Protein AF-A0AAV4F4S3-F1 (afdb_monomer_lite)

Radius of gyration: 25.31 Å; chains: 1; bounding box: 64×34×86 Å

Structure (mmCIF, N/CA/C/O backbone):
data_AF-A0AAV4F4S3-F1
#
_entry.id   AF-A0AAV4F4S3-F1
#
loop_
_atom_site.group_PDB
_atom_site.id
_atom_site.type_symbol
_atom_site.label_atom_id
_atom_site.label_alt_id
_atom_site.label_comp_id
_atom_site.label_asym_id
_atom_site.label_entity_id
_atom_site.label_seq_id
_atom_site.pdbx_PDB_ins_code
_atom_site.Cartn_x
_atom_site.Cartn_y
_atom_site.Cartn_z
_atom_site.occupancy
_atom_site.B_iso_or_equiv
_atom_site.auth_seq_id
_atom_site.auth_comp_id
_atom_site.auth_asym_id
_atom_site.auth_atom_id
_atom_site.pdbx_PDB_model_num
ATOM 1 N N . MET A 1 1 ? -15.057 15.615 60.936 1.00 57.31 1 MET A N 1
ATOM 2 C CA . MET A 1 1 ? -15.655 14.892 59.793 1.00 57.31 1 MET A CA 1
ATOM 3 C C . MET A 1 1 ? -15.431 15.628 58.464 1.00 57.31 1 MET A C 1
ATOM 5 O O . MET A 1 1 ? -14.653 15.134 57.669 1.00 57.31 1 MET A O 1
ATOM 9 N N . VAL A 1 2 ? -15.909 16.872 58.299 1.00 60.28 2 VAL A N 1
ATOM 10 C CA . VAL A 1 2 ? -15.871 17.703 57.057 1.00 60.28 2 VAL A CA 1
ATOM 11 C C . VAL A 1 2 ? -14.512 17.838 56.327 1.00 60.28 2 VAL A C 1
ATOM 13 O O . VAL A 1 2 ? -14.458 18.138 55.136 1.00 60.28 2 VAL A O 1
ATOM 16 N N . ARG A 1 3 ? -13.382 17.668 57.026 1.00 68.62 3 ARG A N 1
ATOM 17 C CA . ARG A 1 3 ? -12.036 17.851 56.451 1.00 68.62 3 ARG A CA 1
ATOM 18 C C . ARG A 1 3 ? -11.581 16.641 55.614 1.00 68.62 3 ARG A C 1
ATOM 20 O O . ARG A 1 3 ? -10.802 16.829 54.688 1.00 68.62 3 ARG A O 1
ATOM 27 N N . VAL A 1 4 ? -12.098 15.442 55.905 1.00 69.88 4 VAL A N 1
ATOM 28 C CA . VAL A 1 4 ? -11.785 14.198 55.174 1.00 69.88 4 VAL A CA 1
ATOM 29 C C . VAL A 1 4 ? -12.571 14.132 53.861 1.00 69.88 4 VAL A C 1
ATOM 31 O O . VAL A 1 4 ? -12.005 13.771 52.834 1.00 69.88 4 VAL A O 1
ATOM 34 N N . ASP A 1 5 ? -13.819 14.605 53.860 1.00 76.50 5 ASP A N 1
ATOM 35 C CA . ASP A 1 5 ? -14.686 14.641 52.671 1.00 76.50 5 ASP A CA 1
ATOM 36 C C . ASP A 1 5 ? -14.119 15.575 51.588 1.00 76.50 5 ASP A C 1
ATOM 38 O O . ASP A 1 5 ? -14.070 15.232 50.408 1.00 76.50 5 ASP A O 1
ATOM 42 N N . LYS A 1 6 ? -13.589 16.738 51.996 1.00 73.25 6 LYS A N 1
ATOM 43 C CA . LYS A 1 6 ? -12.890 17.666 51.091 1.00 73.25 6 LYS A CA 1
ATOM 44 C C . LYS A 1 6 ? -11.594 17.071 50.537 1.00 73.25 6 LYS A C 1
ATOM 46 O O . LYS A 1 6 ? -11.274 17.311 49.378 1.00 73.25 6 LYS A O 1
ATOM 51 N N . LEU A 1 7 ? -10.865 16.292 51.340 1.00 80.12 7 LEU A N 1
ATOM 52 C CA . LEU A 1 7 ? -9.637 15.625 50.904 1.00 80.12 7 LEU A CA 1
ATOM 53 C C . LEU A 1 7 ? -9.941 14.532 49.870 1.00 80.12 7 LEU A C 1
ATOM 55 O O . LEU A 1 7 ? -9.251 14.440 48.863 1.00 80.12 7 LEU A O 1
ATOM 59 N N . LEU A 1 8 ? -11.006 13.753 50.087 1.00 82.00 8 LEU A N 1
ATOM 60 C CA . LEU A 1 8 ? -11.451 12.699 49.176 1.00 82.00 8 LEU A CA 1
ATOM 61 C C . LEU A 1 8 ? -11.859 13.271 47.811 1.00 82.00 8 LEU A C 1
ATOM 63 O O . LEU A 1 8 ? -11.424 12.762 46.783 1.00 82.00 8 LEU A O 1
ATOM 67 N N . VAL A 1 9 ? -12.632 14.363 47.793 1.00 80.38 9 VAL A N 1
ATOM 68 C CA . VAL A 1 9 ? -13.021 15.045 46.546 1.00 80.38 9 VAL A CA 1
ATOM 69 C C . VAL A 1 9 ? -11.793 15.570 45.803 1.00 80.38 9 VAL A C 1
ATOM 71 O O . VAL A 1 9 ? -11.685 15.376 44.597 1.00 80.38 9 VAL A O 1
ATOM 74 N N . VAL A 1 10 ? -10.832 16.174 46.511 1.00 81.44 10 VAL A N 1
ATOM 75 C CA . VAL A 1 10 ? -9.579 16.647 45.901 1.00 81.44 10 VAL A CA 1
ATOM 76 C C . VAL A 1 10 ? -8.772 15.481 45.325 1.00 81.44 10 VAL A C 1
ATOM 78 O O . VAL A 1 10 ? -8.309 15.578 44.195 1.00 81.44 10 VAL A O 1
ATOM 81 N N . VAL A 1 11 ? -8.649 14.361 46.043 1.00 83.88 11 VAL A N 1
ATOM 82 C CA . VAL A 1 11 ? -7.937 13.167 45.558 1.00 83.88 11 VAL A CA 1
ATOM 83 C C . VAL A 1 11 ? -8.617 12.585 44.319 1.00 83.88 11 VAL A C 1
ATOM 85 O O . VAL A 1 11 ? -7.935 12.315 43.336 1.00 83.88 11 VAL A O 1
ATOM 88 N N . VAL A 1 12 ? -9.945 12.448 44.316 1.00 84.69 12 VAL A N 1
ATOM 89 C CA . VAL A 1 12 ? -10.695 11.935 43.157 1.00 84.69 12 VAL A CA 1
ATOM 90 C C . VAL A 1 12 ? -10.534 12.858 41.950 1.00 84.69 12 VAL A C 1
ATOM 92 O O . VAL A 1 12 ? -10.239 12.380 40.858 1.00 84.69 12 VAL A O 1
ATOM 95 N N . VAL A 1 13 ? -10.653 14.176 42.135 1.00 83.88 13 VAL A N 1
ATOM 96 C CA . VAL A 1 13 ? -10.467 15.154 41.052 1.00 83.88 13 VAL A CA 1
ATOM 97 C C . VAL A 1 13 ? -9.040 15.102 40.504 1.00 83.88 13 VAL A C 1
ATOM 99 O O . VAL A 1 13 ? -8.860 15.058 39.291 1.00 83.88 13 VAL A O 1
ATOM 102 N N . VAL A 1 14 ? -8.026 15.041 41.371 1.00 87.12 14 VAL A N 1
ATOM 103 C CA . VAL A 1 14 ? -6.618 14.944 40.955 1.00 87.12 14 VAL A CA 1
ATOM 104 C C . VAL A 1 14 ? -6.360 13.646 40.190 1.00 87.12 14 VAL A C 1
ATOM 106 O O . VAL A 1 14 ? -5.750 13.683 39.125 1.00 87.12 14 VAL A O 1
ATOM 109 N N . VAL A 1 15 ? -6.863 12.509 40.677 1.00 86.00 15 VAL A N 1
ATOM 110 C CA . VAL A 1 15 ? -6.709 11.211 40.004 1.00 86.00 15 VAL A CA 1
ATOM 111 C C . VAL A 1 15 ? -7.383 11.226 38.632 1.00 86.00 15 VAL A C 1
ATOM 113 O O . VAL A 1 15 ? -6.763 10.821 37.653 1.00 86.00 15 VAL A O 1
ATOM 116 N N . VAL A 1 16 ? -8.608 11.747 38.527 1.00 83.50 16 VAL A N 1
ATOM 117 C CA . VAL A 1 16 ? -9.328 11.851 37.247 1.00 83.50 16 VAL A CA 1
ATOM 118 C C . VAL A 1 16 ? -8.571 12.743 36.262 1.00 83.50 16 VAL A C 1
ATOM 120 O O . VAL A 1 16 ? -8.370 12.348 35.117 1.00 83.50 16 VAL A O 1
ATOM 123 N N . VAL A 1 17 ? -8.092 13.910 36.702 1.00 84.19 17 VAL A N 1
ATOM 124 C CA . VAL A 1 17 ? -7.330 14.839 35.850 1.00 84.19 17 VAL A CA 1
ATOM 125 C C . VAL A 1 17 ? -6.029 14.202 35.354 1.00 84.19 17 VAL A C 1
ATOM 127 O O . VAL A 1 17 ? -5.710 14.311 34.171 1.00 84.19 17 VAL A O 1
ATOM 130 N N . VAL A 1 18 ? -5.300 13.495 36.222 1.00 85.50 18 VAL A N 1
ATOM 131 C CA . VAL A 1 18 ? -4.047 12.817 35.855 1.00 85.50 18 VAL A CA 1
ATOM 132 C C . VAL A 1 18 ? -4.303 11.673 34.875 1.00 85.50 18 VAL A C 1
ATOM 134 O O . VAL A 1 18 ? -3.603 11.568 33.871 1.00 85.50 18 VAL A O 1
ATOM 137 N N . VAL A 1 19 ? -5.323 10.845 35.114 1.00 88.12 19 VAL A N 1
ATOM 138 C CA . VAL A 1 19 ? -5.671 9.729 34.221 1.00 88.12 19 VAL A CA 1
ATOM 139 C C . VAL A 1 19 ? -6.070 10.246 32.840 1.00 88.12 19 VAL A C 1
ATOM 141 O O . VAL A 1 19 ? -5.565 9.750 31.835 1.00 88.12 19 VAL A O 1
ATOM 144 N N . VAL A 1 20 ? -6.912 11.282 32.774 1.00 82.88 20 VAL A N 1
ATOM 145 C CA . VAL A 1 20 ? -7.315 11.903 31.504 1.00 82.88 20 VAL A CA 1
ATOM 146 C C . VAL A 1 20 ? -6.104 12.486 30.773 1.00 82.88 20 VAL A C 1
ATOM 148 O O . VAL A 1 20 ? -5.944 12.243 29.578 1.00 82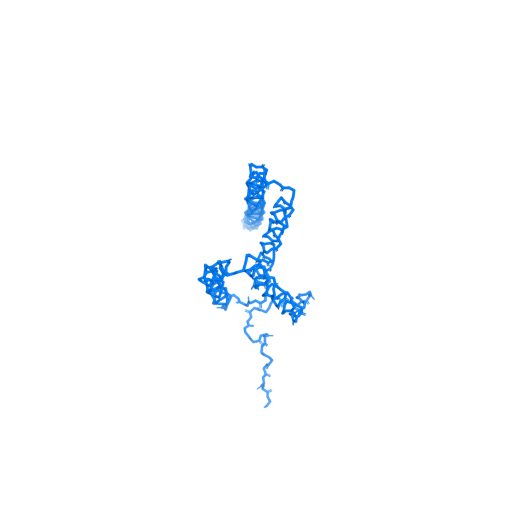.88 20 VAL A O 1
ATOM 151 N N . ALA A 1 21 ? -5.211 13.189 31.475 1.00 76.94 21 ALA A N 1
ATOM 152 C CA . ALA A 1 21 ? -3.998 13.743 30.877 1.00 76.94 21 ALA A CA 1
ATOM 153 C C . ALA A 1 21 ? -3.075 12.651 30.310 1.00 76.94 21 ALA A C 1
ATOM 155 O O . ALA A 1 21 ? -2.599 12.780 29.184 1.00 76.94 21 ALA A O 1
ATOM 156 N N . VAL A 1 22 ? -2.863 11.551 31.041 1.00 79.69 22 VAL A N 1
ATOM 157 C CA . VAL A 1 22 ? -2.034 10.423 30.581 1.00 79.69 22 VAL A CA 1
ATOM 158 C C . VAL A 1 22 ? -2.645 9.760 29.350 1.00 79.69 22 VAL A C 1
ATOM 160 O O . VAL A 1 22 ? -1.930 9.506 28.385 1.00 79.69 22 VAL A O 1
ATOM 163 N N . VAL A 1 23 ? -3.959 9.526 29.340 1.00 82.94 23 VAL A N 1
ATOM 164 C CA . VAL A 1 23 ? -4.653 8.935 28.185 1.00 82.94 23 VAL A CA 1
ATOM 165 C C . VAL A 1 23 ? -4.518 9.828 26.954 1.00 82.94 23 VAL A C 1
ATOM 167 O O . VAL A 1 23 ? -4.189 9.329 25.880 1.00 82.94 23 VAL A O 1
ATOM 170 N N . VAL A 1 24 ? -4.705 11.143 27.102 1.00 79.19 24 VAL A N 1
ATOM 171 C CA . VAL A 1 24 ? -4.549 12.102 25.999 1.00 79.19 24 VAL A CA 1
ATOM 172 C C . VAL A 1 24 ? -3.107 12.128 25.494 1.00 79.19 24 VAL A C 1
ATOM 174 O O . VAL A 1 24 ? -2.893 12.063 24.288 1.00 79.19 24 VAL A O 1
ATOM 177 N N . VAL A 1 25 ? -2.112 12.167 26.385 1.00 77.31 25 VAL A N 1
ATOM 178 C CA . VAL A 1 25 ? -0.691 12.161 26.001 1.00 77.31 25 VAL A CA 1
ATOM 179 C C . VAL A 1 25 ? -0.327 10.872 25.273 1.00 77.31 25 VAL A C 1
ATOM 181 O O . VAL A 1 25 ? 0.287 10.935 24.213 1.00 77.31 25 VAL A O 1
ATOM 184 N N . VAL A 1 26 ? -0.736 9.711 25.786 1.00 76.81 26 VAL A N 1
ATOM 185 C CA . VAL A 1 26 ? -0.481 8.418 25.137 1.00 76.81 26 VAL A CA 1
ATOM 186 C C . VAL A 1 26 ? -1.158 8.362 23.772 1.00 76.81 26 VAL A C 1
ATOM 188 O O . VAL A 1 26 ? -0.517 7.975 22.801 1.00 76.81 26 VAL A O 1
ATOM 191 N N . LEU A 1 27 ? -2.413 8.801 23.663 1.00 70.12 27 LEU A N 1
ATOM 192 C CA . LEU A 1 27 ? -3.137 8.828 22.394 1.00 70.12 27 LEU A CA 1
ATOM 193 C C . LEU A 1 27 ? -2.443 9.742 21.374 1.00 70.12 27 LEU A C 1
ATOM 195 O O . LEU A 1 27 ? -2.201 9.324 20.245 1.00 70.12 27 LEU A O 1
ATOM 199 N N . VAL A 1 28 ? -2.076 10.963 21.774 1.00 75.44 28 VAL A N 1
ATOM 200 C CA . VAL A 1 28 ? -1.385 11.931 20.910 1.00 75.44 28 VAL A CA 1
ATOM 201 C C . VAL A 1 28 ? -0.021 11.398 20.489 1.00 75.44 28 VAL A C 1
ATOM 203 O O . VAL A 1 28 ? 0.297 11.430 19.306 1.00 75.44 28 VAL A O 1
ATOM 206 N N . VAL A 1 29 ? 0.769 10.859 21.419 1.00 72.75 29 VAL A N 1
ATOM 207 C CA . VAL A 1 29 ? 2.086 10.285 21.115 1.00 72.75 29 VAL A CA 1
ATOM 208 C C . VAL A 1 29 ? 1.947 9.099 20.169 1.00 72.75 29 VAL A C 1
ATOM 210 O O . VAL A 1 29 ? 2.665 9.043 19.180 1.00 72.75 29 VAL A O 1
ATOM 213 N N . VAL A 1 30 ? 1.007 8.183 20.404 1.00 67.44 30 VAL A N 1
ATOM 214 C CA . VAL A 1 30 ? 0.789 7.023 19.530 1.00 67.44 30 VAL A CA 1
ATOM 215 C C . VAL A 1 30 ? 0.361 7.467 18.134 1.00 67.44 30 VAL A C 1
ATOM 217 O O . VAL A 1 30 ? 0.938 7.007 17.154 1.00 67.44 30 VAL A O 1
ATOM 220 N N . VAL A 1 31 ? -0.592 8.394 18.019 1.00 67.31 31 VAL A N 1
ATOM 221 C CA . VAL A 1 31 ? -1.057 8.894 16.718 1.00 67.31 31 VAL A CA 1
ATOM 222 C C . VAL A 1 31 ? 0.067 9.623 15.984 1.00 67.31 31 VAL A C 1
ATOM 224 O O . VAL A 1 31 ? 0.325 9.326 14.821 1.00 67.31 31 VAL A O 1
ATOM 227 N N . VAL A 1 32 ? 0.783 10.527 16.657 1.00 72.50 32 VAL A N 1
ATOM 228 C CA . VAL A 1 32 ? 1.885 11.289 16.054 1.00 72.50 32 VAL A CA 1
ATOM 229 C C . VAL A 1 32 ? 3.028 10.362 15.651 1.00 72.50 32 VAL A C 1
ATOM 231 O O . VAL A 1 32 ? 3.503 10.457 14.526 1.00 72.50 32 VAL A O 1
ATOM 234 N N . VAL A 1 33 ? 3.446 9.431 16.512 1.00 71.69 33 VAL A N 1
ATOM 235 C CA . VAL A 1 33 ? 4.529 8.485 16.209 1.00 71.69 33 VAL A CA 1
ATOM 236 C C . VAL A 1 33 ? 4.141 7.575 15.051 1.00 71.69 33 VAL A C 1
ATOM 238 O O . VAL A 1 33 ? 4.934 7.414 14.131 1.00 71.69 33 VAL A O 1
ATOM 241 N N . VAL A 1 34 ? 2.927 7.021 15.037 1.00 65.19 34 VAL A N 1
ATOM 242 C CA . VAL A 1 34 ? 2.474 6.152 13.941 1.00 65.19 34 VAL A CA 1
ATOM 243 C C . VAL A 1 34 ? 2.418 6.926 12.626 1.00 65.19 34 VAL A C 1
ATOM 245 O O . VAL A 1 34 ? 2.946 6.449 11.625 1.00 65.19 34 VAL A O 1
ATOM 248 N N . VAL A 1 35 ? 1.852 8.136 12.620 1.00 68.19 35 VAL A N 1
ATOM 249 C CA . VAL A 1 35 ? 1.778 8.970 11.411 1.00 68.19 35 VAL A CA 1
ATOM 250 C C . VAL A 1 35 ? 3.176 9.350 10.928 1.00 68.19 35 VAL A C 1
ATOM 252 O O . VAL A 1 35 ? 3.477 9.180 9.751 1.00 68.19 35 VAL A O 1
ATOM 255 N N . VAL A 1 36 ? 4.059 9.801 11.823 1.00 71.19 36 VAL A N 1
ATOM 256 C CA . VAL A 1 36 ? 5.435 10.180 11.476 1.00 71.19 36 VAL A CA 1
ATOM 257 C C . VAL A 1 36 ? 6.219 8.977 10.954 1.00 71.19 36 VAL A C 1
ATOM 259 O O . VAL A 1 36 ? 6.865 9.092 9.919 1.00 71.19 36 VAL A O 1
ATOM 262 N N . VAL A 1 37 ? 6.135 7.813 11.604 1.00 70.62 37 VAL A N 1
ATOM 263 C CA . VAL A 1 37 ? 6.820 6.588 11.158 1.00 70.62 37 VAL A CA 1
ATOM 264 C C . VAL A 1 37 ? 6.316 6.154 9.785 1.00 70.62 37 VAL A C 1
ATOM 266 O O . VAL A 1 37 ? 7.129 5.871 8.909 1.00 70.62 37 VAL A O 1
ATOM 269 N N . VAL A 1 38 ? 5.000 6.152 9.557 1.00 71.50 38 VAL A N 1
ATOM 270 C CA . VAL A 1 38 ? 4.422 5.810 8.249 1.00 71.50 38 VAL A CA 1
ATOM 271 C C . VAL A 1 38 ? 4.893 6.791 7.177 1.00 71.50 38 VAL A C 1
ATOM 273 O O . VAL A 1 38 ? 5.339 6.358 6.119 1.00 71.50 38 VAL A O 1
ATOM 276 N N . VAL A 1 39 ? 4.871 8.098 7.454 1.00 75.50 39 VAL A N 1
ATOM 277 C CA . VAL A 1 39 ? 5.345 9.125 6.514 1.00 75.50 39 VAL A CA 1
ATOM 278 C C . VAL A 1 39 ? 6.832 8.947 6.213 1.00 75.50 39 VAL A C 1
ATOM 280 O O . VAL A 1 39 ? 7.213 8.952 5.047 1.00 75.50 39 VAL A O 1
ATOM 283 N N . VAL A 1 40 ? 7.671 8.726 7.228 1.00 77.62 40 VAL A N 1
ATOM 284 C CA . VAL A 1 40 ? 9.112 8.495 7.048 1.00 77.62 40 VAL A CA 1
ATOM 285 C C . VAL A 1 40 ? 9.361 7.247 6.205 1.00 77.62 40 VAL A C 1
ATOM 287 O O . VAL A 1 40 ? 10.145 7.304 5.262 1.00 77.62 40 VAL A O 1
ATOM 290 N N . VAL A 1 41 ? 8.672 6.137 6.483 1.00 77.25 41 VAL A N 1
ATOM 291 C CA . VAL A 1 41 ? 8.802 4.897 5.703 1.00 77.25 41 VAL A CA 1
ATOM 292 C C . VAL A 1 41 ? 8.380 5.119 4.250 1.00 77.25 41 VAL A C 1
ATOM 294 O O . VAL A 1 41 ? 9.112 4.726 3.345 1.00 77.25 41 VAL A O 1
ATOM 297 N N . VAL A 1 42 ? 7.254 5.795 4.007 1.00 78.75 42 VAL A N 1
ATOM 298 C CA . VAL A 1 42 ? 6.794 6.121 2.647 1.00 78.75 42 VAL A CA 1
ATOM 299 C C . VAL A 1 42 ? 7.815 7.000 1.924 1.00 78.75 42 VAL A C 1
ATOM 301 O O . VAL A 1 42 ? 8.169 6.704 0.787 1.00 78.75 42 VAL A O 1
ATOM 304 N N . VAL A 1 43 ? 8.343 8.034 2.583 1.00 82.50 43 VAL A N 1
ATOM 305 C CA . VAL A 1 43 ? 9.360 8.927 2.008 1.00 82.50 43 VAL A CA 1
ATOM 306 C C . VAL A 1 43 ? 10.633 8.157 1.662 1.00 82.50 43 VAL A C 1
ATOM 308 O O . VAL A 1 43 ? 11.147 8.307 0.558 1.00 82.50 43 VAL A O 1
ATOM 311 N N . VAL A 1 44 ? 11.115 7.285 2.552 1.00 83.69 44 VAL A N 1
ATOM 312 C CA . VAL A 1 44 ? 12.290 6.439 2.292 1.00 83.69 44 VAL A CA 1
ATOM 313 C C . VAL A 1 44 ? 12.045 5.517 1.097 1.00 83.69 44 VAL A C 1
ATOM 315 O O . VAL A 1 44 ? 12.895 5.438 0.214 1.00 83.69 44 VAL A O 1
ATOM 318 N N . VAL A 1 45 ? 10.881 4.866 1.018 1.00 79.81 45 VAL A N 1
ATOM 319 C CA . VAL A 1 45 ? 10.522 3.993 -0.113 1.00 79.81 45 VAL A CA 1
ATOM 320 C C . VAL A 1 45 ? 10.482 4.779 -1.426 1.00 79.81 45 VAL A C 1
ATOM 322 O O . VAL A 1 45 ? 11.082 4.348 -2.409 1.00 79.81 45 VAL A O 1
ATOM 325 N N . VAL A 1 46 ? 9.855 5.959 -1.441 1.00 82.69 46 VAL A N 1
ATOM 326 C CA . VAL A 1 46 ? 9.794 6.825 -2.630 1.00 82.69 46 VAL A CA 1
ATOM 327 C C . VAL A 1 46 ? 11.195 7.265 -3.060 1.00 82.69 46 VAL A C 1
ATOM 329 O O . VAL A 1 46 ? 11.521 7.186 -4.242 1.00 82.69 46 VAL A O 1
ATOM 332 N N . ILE A 1 47 ? 12.050 7.676 -2.118 1.00 83.94 47 ILE A N 1
ATOM 333 C CA . ILE A 1 47 ? 13.437 8.065 -2.411 1.00 83.94 47 ILE A CA 1
ATOM 334 C C . ILE A 1 47 ? 14.198 6.895 -3.040 1.00 83.94 47 ILE A C 1
ATOM 336 O O . ILE A 1 47 ? 14.871 7.083 -4.052 1.00 83.94 47 ILE A O 1
ATOM 340 N N . VAL A 1 48 ? 14.067 5.684 -2.493 1.00 83.19 48 VAL A N 1
ATOM 341 C CA . VAL A 1 48 ? 14.718 4.484 -3.039 1.00 83.19 48 VAL A CA 1
ATOM 342 C C . VAL A 1 48 ? 14.249 4.205 -4.470 1.00 83.19 48 VAL A C 1
ATOM 344 O O . VAL A 1 48 ? 15.081 3.963 -5.344 1.00 83.19 48 VAL A O 1
ATOM 347 N N . GLU A 1 49 ? 12.947 4.288 -4.751 1.00 79.69 49 GLU A N 1
ATOM 348 C CA . GLU A 1 49 ? 12.417 4.077 -6.104 1.00 79.69 49 GLU A CA 1
ATOM 349 C C . GLU A 1 49 ? 12.924 5.126 -7.098 1.00 79.69 49 GLU A C 1
ATOM 351 O O . GLU A 1 49 ? 13.337 4.776 -8.206 1.00 79.69 49 GLU A O 1
ATOM 356 N N . VAL A 1 50 ? 12.973 6.397 -6.693 1.00 80.19 50 VAL A N 1
ATOM 357 C CA . VAL A 1 50 ? 13.517 7.484 -7.517 1.00 80.19 50 VAL A CA 1
ATOM 358 C C . VAL A 1 50 ? 15.003 7.262 -7.804 1.00 80.19 50 VAL A C 1
ATOM 360 O O . VAL A 1 50 ? 15.427 7.382 -8.954 1.00 80.19 50 VAL A O 1
ATOM 363 N N . VAL A 1 51 ? 15.795 6.871 -6.802 1.00 82.50 51 VAL A N 1
ATOM 364 C CA . VAL A 1 51 ? 17.223 6.559 -6.979 1.00 82.50 51 VAL A CA 1
ATOM 365 C C . VAL A 1 51 ? 17.412 5.407 -7.970 1.00 82.50 51 VAL A C 1
ATOM 367 O O . VAL A 1 51 ? 18.245 5.506 -8.871 1.00 82.50 51 VAL A O 1
ATOM 370 N N . VAL A 1 52 ? 16.603 4.347 -7.877 1.00 78.50 52 VAL A N 1
ATOM 371 C CA . VAL A 1 52 ? 16.649 3.214 -8.820 1.00 78.50 52 VAL A CA 1
ATOM 372 C C . VAL A 1 52 ? 16.327 3.654 -10.254 1.00 78.50 52 VAL A C 1
ATOM 374 O O . VAL A 1 52 ? 16.965 3.182 -11.201 1.00 78.50 52 VAL A O 1
ATOM 377 N N . VAL A 1 53 ? 15.380 4.581 -10.439 1.00 78.12 53 VAL A N 1
ATOM 378 C CA . VAL A 1 53 ? 15.061 5.147 -11.761 1.00 78.12 53 VAL A CA 1
ATOM 379 C C . VAL A 1 53 ? 16.233 5.956 -12.321 1.00 78.12 53 VAL A C 1
ATOM 381 O O . VAL A 1 53 ? 16.570 5.786 -13.493 1.00 78.12 53 VAL A O 1
ATOM 384 N N . VAL A 1 54 ? 16.877 6.789 -11.497 1.00 76.94 54 VAL A N 1
ATOM 385 C CA . VAL A 1 54 ? 18.003 7.646 -11.911 1.00 76.94 54 VAL A CA 1
ATOM 386 C C . VAL A 1 54 ? 19.242 6.821 -12.278 1.00 76.94 54 VAL A C 1
ATOM 388 O O . VAL A 1 54 ? 19.861 7.075 -13.310 1.00 76.94 54 VAL A O 1
ATOM 391 N N . VAL A 1 55 ? 19.584 5.803 -11.479 1.00 78.38 55 VAL A N 1
ATOM 392 C CA . VAL A 1 55 ? 20.770 4.954 -11.705 1.00 78.38 55 VAL A CA 1
ATOM 393 C C . VAL A 1 55 ? 20.628 4.101 -12.969 1.00 78.38 55 VAL A C 1
ATOM 395 O O . VAL A 1 55 ? 21.599 3.872 -13.684 1.00 78.38 55 VAL A O 1
ATOM 398 N N . ASN A 1 56 ? 19.415 3.650 -13.292 1.00 71.00 56 ASN A N 1
ATOM 399 C CA . ASN A 1 56 ? 19.148 2.802 -14.454 1.00 71.00 56 ASN A CA 1
ATOM 400 C C . ASN A 1 56 ? 18.671 3.639 -15.664 1.00 71.00 56 ASN A C 1
ATOM 402 O O . ASN A 1 56 ? 17.704 3.288 -16.340 1.00 71.00 56 ASN A O 1
ATOM 406 N N . SER A 1 57 ? 19.295 4.785 -15.938 1.00 64.94 57 SER A N 1
ATOM 407 C CA . SER A 1 57 ? 18.912 5.627 -17.078 1.00 64.94 57 SER A CA 1
ATOM 408 C C . SER A 1 57 ? 19.475 5.048 -18.380 1.00 64.94 57 SER A C 1
ATOM 410 O O . SER A 1 57 ? 20.646 5.206 -18.709 1.00 64.94 57 SER A O 1
ATOM 412 N N . SER A 1 58 ? 18.646 4.323 -19.132 1.00 65.75 58 SER A N 1
ATOM 413 C CA . SER A 1 58 ? 19.009 3.741 -20.432 1.00 65.75 58 SER A CA 1
ATOM 414 C C . SER A 1 58 ? 17.960 4.128 -21.475 1.00 65.75 58 SER A C 1
ATOM 416 O O . SER A 1 58 ? 17.083 3.339 -21.814 1.00 65.75 58 SER A O 1
ATOM 418 N N . GLY A 1 59 ? 18.041 5.361 -21.978 1.00 80.00 59 GLY A N 1
ATOM 419 C CA . GLY A 1 59 ? 17.208 5.883 -23.070 1.00 80.00 59 GLY A CA 1
ATOM 420 C C . GLY A 1 59 ? 15.888 6.543 -22.639 1.00 80.00 59 GLY A C 1
ATOM 421 O O . GLY A 1 59 ? 15.213 6.097 -21.711 1.00 80.00 59 GLY A O 1
ATOM 422 N N . ALA A 1 60 ? 15.488 7.594 -23.365 1.00 80.06 60 ALA A N 1
ATOM 423 C CA . ALA A 1 60 ? 14.343 8.453 -23.030 1.00 80.06 60 ALA A CA 1
ATOM 424 C C . ALA A 1 60 ? 13.007 7.695 -22.902 1.00 80.06 60 ALA A C 1
ATOM 426 O O . ALA A 1 60 ? 12.274 7.888 -21.934 1.00 80.06 60 ALA A O 1
ATOM 427 N N . MET A 1 61 ? 12.718 6.771 -23.826 1.00 76.44 61 MET A N 1
ATOM 428 C CA . MET A 1 61 ? 11.467 5.999 -23.823 1.00 76.44 61 MET A CA 1
ATOM 429 C C . MET A 1 61 ? 11.356 5.066 -22.605 1.00 76.44 61 MET A C 1
ATOM 431 O O . MET A 1 61 ? 10.290 4.936 -22.008 1.00 76.44 61 MET A O 1
ATOM 435 N N . LYS A 1 62 ? 12.466 4.439 -22.190 1.00 80.06 62 LYS A N 1
ATOM 436 C CA . LYS A 1 62 ? 12.480 3.544 -21.021 1.00 80.06 62 LYS A CA 1
ATOM 437 C C . LYS A 1 62 ? 12.338 4.331 -19.719 1.00 80.06 62 LYS A C 1
ATOM 439 O O . LYS A 1 62 ? 11.695 3.850 -18.793 1.00 80.06 62 LYS A O 1
ATOM 444 N N . ASN A 1 63 ? 12.895 5.540 -19.662 1.00 80.75 63 ASN A N 1
ATOM 445 C CA . ASN A 1 63 ? 12.768 6.421 -18.503 1.00 80.75 63 ASN A CA 1
ATOM 446 C C . ASN A 1 63 ? 11.319 6.883 -18.305 1.00 80.75 63 ASN A C 1
ATOM 448 O O . ASN A 1 63 ? 10.821 6.831 -17.183 1.00 80.75 63 ASN A O 1
ATOM 452 N N . LEU A 1 64 ? 10.617 7.237 -19.388 1.00 81.25 64 LEU A N 1
ATOM 453 C CA . LEU A 1 64 ? 9.200 7.607 -19.333 1.00 81.25 64 LEU A CA 1
ATOM 454 C C . LEU A 1 64 ? 8.341 6.476 -18.741 1.00 81.25 64 LEU A C 1
ATOM 456 O O . LEU A 1 64 ? 7.570 6.704 -17.811 1.00 81.25 64 LEU A O 1
ATOM 460 N N . VAL A 1 65 ? 8.519 5.244 -19.232 1.00 81.81 65 VAL A N 1
ATOM 461 C CA . VAL A 1 65 ? 7.780 4.070 -18.734 1.00 81.81 65 VAL A CA 1
ATOM 462 C C . VAL A 1 65 ? 8.083 3.810 -17.257 1.00 81.81 65 VAL A C 1
ATOM 464 O O . VAL A 1 65 ? 7.172 3.531 -16.486 1.00 81.81 65 VAL A O 1
ATOM 467 N N . LYS A 1 66 ? 9.342 3.945 -16.828 1.00 79.62 66 LYS A N 1
ATOM 468 C CA . LYS A 1 66 ? 9.731 3.760 -15.421 1.00 79.62 66 LYS A CA 1
ATOM 469 C C . LYS A 1 66 ? 9.083 4.782 -14.491 1.00 79.62 66 LYS A C 1
ATOM 471 O O . LYS A 1 66 ? 8.574 4.394 -13.444 1.00 79.62 66 LYS A O 1
ATOM 476 N N . ILE A 1 67 ? 9.077 6.058 -14.878 1.00 81.88 67 ILE A N 1
ATOM 477 C CA . ILE A 1 67 ? 8.423 7.125 -14.107 1.00 81.88 67 ILE A CA 1
ATOM 478 C C . ILE A 1 67 ? 6.927 6.827 -13.973 1.00 81.88 67 ILE A C 1
ATOM 480 O O . ILE A 1 67 ? 6.379 6.921 -12.877 1.00 81.88 67 ILE A O 1
ATOM 484 N N . LEU A 1 68 ? 6.285 6.392 -15.063 1.00 82.19 68 LEU A N 1
ATOM 485 C CA . LEU A 1 68 ? 4.873 6.017 -15.057 1.00 82.19 68 LEU A CA 1
ATOM 486 C C . LEU A 1 68 ? 4.592 4.829 -14.119 1.00 82.19 68 LEU A C 1
ATOM 488 O O . LEU A 1 68 ? 3.617 4.843 -13.373 1.00 82.19 68 LEU A O 1
ATOM 492 N N . VAL A 1 69 ? 5.466 3.817 -14.117 1.00 81.06 69 VAL A N 1
ATOM 493 C CA . VAL A 1 69 ? 5.350 2.646 -13.232 1.00 81.06 69 VAL A CA 1
ATOM 494 C C . VAL A 1 69 ? 5.495 3.042 -11.761 1.00 81.06 69 VAL A C 1
ATOM 496 O O . VAL A 1 69 ? 4.691 2.608 -10.940 1.00 81.06 69 VAL A O 1
ATOM 499 N N . VAL A 1 70 ? 6.476 3.881 -11.417 1.00 81.75 70 VAL A N 1
ATOM 500 C CA . VAL A 1 70 ? 6.669 4.375 -10.039 1.00 81.75 70 VAL A CA 1
ATOM 501 C C . VAL A 1 70 ? 5.469 5.207 -9.579 1.00 81.75 70 VAL A C 1
ATOM 503 O O . VAL A 1 70 ? 4.950 4.986 -8.485 1.00 81.75 70 VAL A O 1
ATOM 506 N N . ALA A 1 71 ? 4.951 6.090 -10.437 1.00 81.94 71 ALA A N 1
ATOM 507 C CA . ALA A 1 71 ? 3.731 6.843 -10.150 1.00 81.94 71 ALA A CA 1
ATOM 508 C C . ALA A 1 71 ? 2.523 5.916 -9.903 1.00 81.94 71 ALA A C 1
ATOM 510 O O . ALA A 1 71 ? 1.758 6.125 -8.961 1.00 81.94 71 ALA A O 1
ATOM 511 N N . GLY A 1 72 ? 2.385 4.849 -10.696 1.00 80.06 72 GLY A N 1
ATOM 512 C CA . GLY A 1 72 ? 1.348 3.834 -10.498 1.00 80.06 72 GLY A CA 1
ATOM 513 C C . GLY A 1 72 ? 1.478 3.095 -9.161 1.00 80.06 72 GLY A C 1
ATOM 514 O O . GLY A 1 72 ? 0.492 2.946 -8.440 1.00 80.06 72 GLY A O 1
ATOM 515 N N . LYS A 1 73 ? 2.694 2.682 -8.779 1.00 77.50 73 LYS A N 1
ATOM 516 C CA . LYS A 1 73 ? 2.959 2.022 -7.485 1.00 77.50 73 LYS A CA 1
ATOM 517 C C . LYS A 1 73 ? 2.619 2.918 -6.293 1.00 77.50 73 LYS A C 1
ATOM 519 O O . LYS A 1 73 ? 2.042 2.438 -5.314 1.00 77.50 73 LYS A O 1
ATOM 524 N N . PHE A 1 74 ? 2.929 4.211 -6.387 1.00 77.19 74 PHE A N 1
ATOM 525 C CA . PHE A 1 74 ? 2.553 5.192 -5.372 1.00 77.19 74 PHE A CA 1
ATOM 526 C C . PHE A 1 74 ? 1.030 5.247 -5.189 1.00 77.19 74 PHE A C 1
ATOM 528 O O . PHE A 1 74 ? 0.532 5.109 -4.071 1.00 77.19 74 PHE A O 1
ATOM 535 N N . TRP A 1 75 ? 0.279 5.345 -6.290 1.00 79.75 75 TRP A N 1
ATOM 536 C CA . TRP A 1 75 ? -1.182 5.429 -6.239 1.00 79.75 75 TRP A CA 1
ATOM 537 C C . TRP A 1 75 ? -1.840 4.166 -5.672 1.00 79.75 75 TRP A C 1
ATOM 539 O O . TRP A 1 75 ? -2.756 4.251 -4.854 1.00 79.75 75 TRP A O 1
ATOM 549 N N . ILE A 1 76 ? -1.336 2.986 -6.047 1.00 77.25 76 ILE A N 1
ATOM 550 C CA . ILE A 1 76 ? -1.802 1.701 -5.504 1.00 77.25 76 ILE A CA 1
ATOM 551 C C . ILE A 1 76 ? -1.562 1.636 -3.990 1.00 77.25 76 ILE A C 1
ATOM 553 O O . ILE A 1 76 ? -2.432 1.180 -3.252 1.00 77.25 76 ILE A O 1
ATOM 557 N N . THR A 1 77 ? -0.420 2.135 -3.512 1.00 77.50 77 THR A N 1
ATOM 558 C CA . 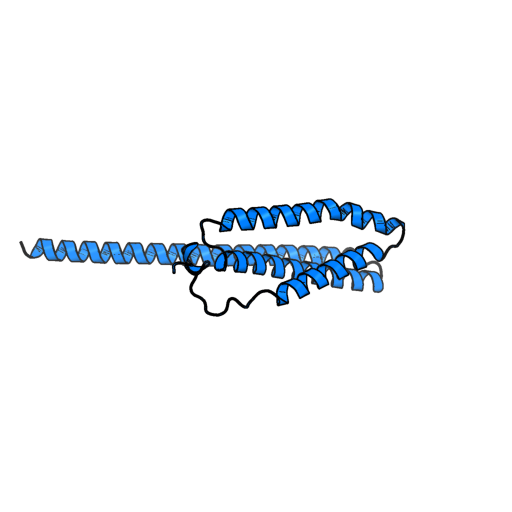THR A 1 77 ? -0.095 2.162 -2.077 1.00 77.50 77 THR A CA 1
ATOM 559 C C . THR A 1 77 ? -1.050 3.072 -1.303 1.00 77.50 77 THR A C 1
ATOM 561 O O . THR A 1 77 ? -1.574 2.669 -0.264 1.00 77.50 77 THR A O 1
ATOM 564 N N . CYS A 1 78 ? -1.338 4.268 -1.829 1.00 77.19 78 CYS A N 1
ATOM 565 C CA . CYS A 1 78 ? -2.341 5.165 -1.254 1.00 77.19 78 CYS A CA 1
ATOM 566 C C . CYS A 1 78 ? -3.731 4.517 -1.224 1.00 77.19 78 CYS A C 1
ATOM 568 O O . CYS A 1 78 ? -4.384 4.523 -0.185 1.00 77.19 78 CYS A O 1
ATOM 570 N N . SER A 1 79 ? -4.157 3.898 -2.329 1.00 78.06 79 SER A N 1
ATOM 571 C CA . SER A 1 79 ? -5.443 3.199 -2.406 1.00 78.06 79 SER A CA 1
ATOM 572 C C . SER A 1 79 ? -5.536 2.053 -1.392 1.00 78.06 79 SER A C 1
ATOM 574 O O . SER A 1 79 ? -6.541 1.934 -0.693 1.00 78.06 79 SER A O 1
ATOM 576 N N . TYR A 1 80 ? -4.471 1.263 -1.233 1.00 75.62 80 TYR A N 1
ATOM 577 C CA . TYR A 1 80 ? -4.413 0.185 -0.245 1.00 75.62 80 TYR A CA 1
ATOM 578 C C . TYR A 1 80 ? -4.556 0.716 1.189 1.00 75.62 80 TYR A C 1
ATOM 580 O O . TYR A 1 80 ? -5.322 0.163 1.979 1.00 75.62 80 TYR A O 1
ATOM 588 N N . ALA A 1 81 ? -3.893 1.831 1.516 1.00 77.12 81 ALA A N 1
ATOM 589 C CA . ALA A 1 81 ? -4.049 2.493 2.811 1.00 77.12 81 ALA A CA 1
ATOM 590 C C . ALA A 1 81 ? -5.488 2.995 3.038 1.00 77.12 81 ALA A C 1
ATOM 592 O O . ALA A 1 81 ? -6.048 2.789 4.116 1.00 77.12 81 ALA A O 1
ATOM 593 N N . THR A 1 82 ? -6.117 3.590 2.019 1.00 75.44 82 THR A N 1
ATOM 594 C CA . THR A 1 82 ? -7.513 4.041 2.091 1.00 75.44 82 THR A CA 1
ATOM 595 C C . THR A 1 82 ? -8.478 2.877 2.303 1.00 75.44 82 THR A C 1
ATOM 597 O O . THR A 1 82 ? -9.360 2.988 3.145 1.00 75.44 82 THR A O 1
ATOM 600 N N . ILE A 1 83 ? -8.297 1.740 1.621 1.00 74.06 83 ILE A N 1
ATOM 601 C CA . ILE A 1 83 ? -9.137 0.543 1.809 1.00 74.06 83 ILE A CA 1
ATOM 602 C C . ILE A 1 83 ? -9.023 0.008 3.242 1.00 74.06 83 ILE A C 1
ATOM 604 O O . ILE A 1 83 ? -10.029 -0.388 3.833 1.00 74.06 83 ILE A O 1
ATOM 608 N N . TYR A 1 84 ? -7.819 0.016 3.824 1.00 74.94 84 TYR A N 1
ATOM 609 C CA . TYR A 1 84 ? -7.604 -0.376 5.223 1.00 74.94 84 TYR A CA 1
ATOM 610 C C . TYR A 1 84 ? -8.329 0.553 6.198 1.00 74.94 84 TYR A C 1
ATOM 612 O O . TYR A 1 84 ? -8.943 0.078 7.155 1.00 74.94 84 TYR A O 1
ATOM 620 N N . LEU A 1 85 ? -8.275 1.863 5.946 1.00 77.50 85 LEU A N 1
ATOM 621 C CA . LEU A 1 85 ? -8.989 2.862 6.736 1.00 77.50 85 LEU A CA 1
ATOM 622 C C . LEU A 1 85 ? -10.508 2.685 6.604 1.00 77.50 85 LEU A C 1
ATOM 624 O O . LEU A 1 85 ? -11.215 2.610 7.598 1.00 77.50 85 LEU A O 1
ATOM 628 N N . TRP A 1 86 ? -11.010 2.512 5.386 1.00 71.19 86 TRP A N 1
ATOM 629 C CA . TRP A 1 86 ? -12.431 2.278 5.137 1.00 71.19 86 TRP A CA 1
ATOM 630 C C . TRP A 1 86 ? -12.937 0.992 5.784 1.00 71.19 86 TRP A C 1
ATOM 632 O O . TRP A 1 86 ? -13.989 0.975 6.415 1.00 71.19 86 TRP A O 1
ATOM 642 N N . SER A 1 87 ? -12.156 -0.083 5.704 1.00 71.62 87 SER A N 1
ATOM 643 C CA . SER A 1 87 ? -12.471 -1.341 6.384 1.00 71.62 87 SER A CA 1
ATOM 644 C C . SER A 1 87 ? -12.486 -1.176 7.908 1.00 71.62 87 SER A C 1
ATOM 646 O O . SER A 1 87 ? -13.186 -1.905 8.607 1.00 71.62 87 SER A O 1
ATOM 648 N N . ALA A 1 88 ? -11.731 -0.212 8.444 1.00 72.88 88 ALA A N 1
ATOM 649 C CA . ALA A 1 88 ? -11.739 0.103 9.864 1.00 72.88 88 ALA A CA 1
ATOM 650 C C . ALA A 1 88 ? -13.030 0.765 10.344 1.00 72.88 88 ALA A C 1
ATOM 652 O O . ALA A 1 88 ? -13.408 0.560 11.497 1.00 72.88 88 ALA A O 1
ATOM 653 N N . GLU A 1 89 ? -13.653 1.557 9.476 1.00 74.75 89 GLU A N 1
ATOM 654 C CA . GLU A 1 89 ? -14.844 2.353 9.770 1.00 74.75 89 GLU A CA 1
ATOM 655 C C . GLU A 1 89 ? -16.138 1.602 9.440 1.00 74.75 89 GLU A C 1
ATOM 657 O O . GLU A 1 89 ? -17.141 1.772 10.129 1.00 74.75 89 GLU A O 1
ATOM 662 N N . LEU A 1 90 ? -16.113 0.759 8.402 1.00 67.88 90 LEU A N 1
ATOM 663 C CA . LEU A 1 90 ? -17.294 0.065 7.890 1.00 67.88 90 LEU A CA 1
ATOM 664 C C . LEU A 1 90 ? -17.606 -1.237 8.647 1.00 67.88 90 LEU A C 1
ATOM 666 O O . LEU A 1 90 ? -18.774 -1.586 8.814 1.00 67.88 90 LEU A O 1
ATOM 670 N N . PHE A 1 91 ? -16.578 -1.979 9.078 1.00 69.50 91 PHE A N 1
ATOM 671 C CA . PHE A 1 91 ? -16.766 -3.281 9.721 1.00 69.50 91 PHE A CA 1
ATOM 672 C C . PHE A 1 91 ? -16.827 -3.166 11.253 1.00 69.50 91 PHE A C 1
ATOM 674 O O . PHE A 1 91 ? -15.882 -2.645 11.856 1.00 69.50 91 PHE A O 1
ATOM 681 N N . PRO A 1 92 ? -17.857 -3.738 11.914 1.00 70.94 92 PRO A N 1
ATOM 682 C CA . PRO A 1 92 ? -17.880 -3.828 13.367 1.00 70.94 92 PRO A CA 1
ATOM 683 C C . PRO A 1 92 ? -16.725 -4.708 13.862 1.00 70.94 92 PRO A C 1
ATOM 685 O O . PRO A 1 92 ? -16.284 -5.645 13.185 1.00 70.94 92 PRO A O 1
ATOM 688 N N . THR A 1 93 ? -16.225 -4.416 15.064 1.00 77.69 93 THR A N 1
ATOM 689 C CA . THR A 1 93 ? -15.001 -5.014 15.637 1.00 77.69 93 THR A CA 1
ATOM 690 C C . THR A 1 93 ? -14.997 -6.545 15.630 1.00 77.69 93 THR A C 1
ATOM 692 O O . THR A 1 93 ? -13.938 -7.143 15.448 1.00 77.69 93 THR A O 1
ATOM 695 N N . VAL A 1 94 ? -16.171 -7.175 15.740 1.00 77.69 94 VAL A N 1
ATOM 696 C CA . VAL A 1 94 ? -16.362 -8.636 15.703 1.00 77.69 94 VAL A CA 1
ATOM 697 C C . VAL A 1 94 ? -15.996 -9.291 14.367 1.00 77.69 94 VAL A C 1
ATOM 699 O O . VAL A 1 94 ? -15.451 -10.391 14.362 1.00 77.69 94 VAL A O 1
ATOM 702 N N . VAL A 1 95 ? -16.250 -8.634 13.232 1.00 79.12 95 VAL A N 1
ATOM 703 C CA . VAL A 1 95 ? -16.002 -9.206 11.889 1.00 79.12 95 VAL A CA 1
ATOM 704 C C . VAL A 1 95 ? -14.835 -8.543 11.170 1.00 79.12 95 VAL A C 1
ATOM 706 O O . VAL A 1 95 ? -14.347 -9.073 10.173 1.00 79.12 95 VAL A O 1
ATOM 709 N N . ARG A 1 96 ? -14.333 -7.419 11.695 1.00 82.38 96 ARG A N 1
ATOM 710 C CA . ARG A 1 96 ? -13.235 -6.658 11.093 1.00 82.38 96 ARG A CA 1
ATOM 711 C C . ARG A 1 96 ? -11.989 -7.513 10.857 1.00 82.38 96 ARG A C 1
ATOM 713 O O . ARG A 1 96 ? -11.461 -7.503 9.751 1.00 82.38 96 ARG A O 1
ATOM 720 N N . ASN A 1 97 ? -11.542 -8.299 11.839 1.00 84.38 97 ASN A N 1
ATOM 721 C CA . ASN A 1 97 ? -10.367 -9.166 11.657 1.00 84.38 97 ASN A CA 1
ATOM 722 C C . ASN A 1 97 ? -10.584 -10.245 10.584 1.00 84.38 97 ASN A C 1
ATOM 724 O O . ASN A 1 97 ? -9.671 -10.521 9.808 1.00 84.38 97 ASN A O 1
ATOM 728 N N . ALA A 1 98 ? -11.785 -10.823 10.502 1.00 86.06 98 ALA A N 1
ATOM 729 C CA . ALA A 1 98 ? -12.110 -11.821 9.486 1.00 86.06 98 ALA A CA 1
ATOM 730 C C . ALA A 1 98 ? -12.156 -11.201 8.078 1.00 86.06 98 ALA A C 1
ATOM 732 O O . ALA A 1 98 ? -11.528 -11.726 7.159 1.00 86.06 98 ALA A O 1
ATOM 733 N N . GLY A 1 99 ? -12.812 -10.045 7.920 1.00 82.12 99 GLY A N 1
ATOM 734 C CA . GLY A 1 99 ? -12.864 -9.306 6.653 1.00 82.12 99 GLY A CA 1
ATOM 735 C C . GLY A 1 99 ? -11.477 -8.884 6.162 1.00 82.12 99 GLY A C 1
ATOM 736 O O . GLY A 1 99 ? -11.119 -9.135 5.011 1.00 82.12 99 GLY A O 1
ATOM 737 N N . MET A 1 100 ? -10.645 -8.346 7.061 1.00 83.44 100 MET A N 1
ATOM 738 C CA . MET A 1 100 ? -9.250 -7.998 6.763 1.00 83.44 100 MET A CA 1
ATOM 739 C C . MET A 1 100 ? -8.402 -9.227 6.395 1.00 83.44 100 MET A C 1
ATOM 741 O O . MET A 1 100 ? -7.533 -9.144 5.522 1.00 83.44 100 MET A O 1
ATOM 745 N N . GLY A 1 101 ? -8.660 -10.377 7.026 1.00 85.94 101 GLY A N 1
ATOM 746 C CA . GLY A 1 101 ? -8.015 -11.649 6.701 1.00 85.94 101 GLY A CA 1
ATOM 747 C C . GLY A 1 101 ? -8.356 -12.136 5.292 1.00 85.94 101 GLY A C 1
ATOM 748 O O . GLY A 1 101 ? -7.455 -12.484 4.530 1.00 85.94 101 GLY A O 1
ATOM 749 N N . VAL A 1 102 ? -9.635 -12.095 4.907 1.00 83.69 102 VAL A N 1
ATOM 750 C CA . VAL A 1 102 ? -10.089 -12.470 3.554 1.00 83.69 102 VAL A CA 1
ATOM 751 C C . VAL A 1 102 ? -9.529 -11.522 2.493 1.00 83.69 102 VAL A C 1
ATOM 753 O O . VAL A 1 102 ? -8.998 -11.987 1.482 1.00 83.69 102 VAL A O 1
ATOM 756 N N . ALA A 1 103 ? -9.550 -10.210 2.745 1.00 78.88 103 ALA A N 1
ATOM 757 C CA . ALA A 1 103 ? -8.928 -9.222 1.864 1.00 78.88 103 ALA A CA 1
ATOM 758 C C . ALA A 1 103 ? -7.427 -9.507 1.674 1.00 78.88 103 ALA A C 1
ATOM 760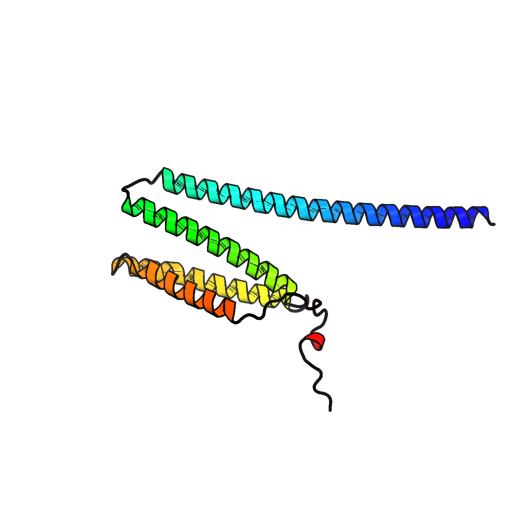 O O . ALA A 1 103 ? -6.933 -9.558 0.547 1.00 78.88 103 ALA A O 1
ATOM 761 N N . SER A 1 104 ? -6.712 -9.806 2.760 1.00 81.44 104 SER A N 1
ATOM 762 C CA . SER A 1 104 ? -5.291 -10.164 2.702 1.00 81.44 104 SER A CA 1
ATOM 763 C C . SER A 1 104 ? -5.046 -11.443 1.897 1.00 81.44 104 SER A C 1
ATOM 765 O O . SER A 1 104 ? -4.131 -11.479 1.077 1.00 81.44 104 SER A O 1
ATOM 767 N N . MET A 1 105 ? -5.864 -12.484 2.080 1.00 84.94 105 MET A N 1
ATOM 768 C CA . MET A 1 105 ? -5.765 -13.717 1.290 1.00 84.94 105 MET A CA 1
ATOM 769 C C . MET A 1 105 ? -5.996 -13.451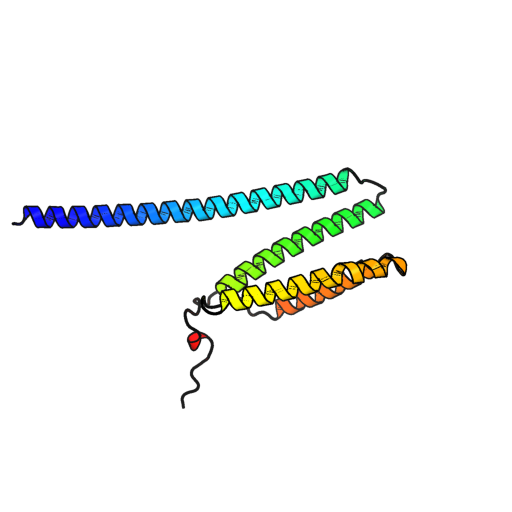 -0.202 1.00 84.94 105 MET A C 1
ATOM 771 O O . MET A 1 105 ? -5.226 -13.934 -1.030 1.00 84.94 105 MET A O 1
ATOM 775 N N . SER A 1 106 ? -6.979 -12.618 -0.550 1.00 80.06 106 SER A N 1
ATOM 776 C CA . SER A 1 106 ? -7.248 -12.248 -1.946 1.00 80.06 106 SER A CA 1
ATOM 777 C C . SER A 1 106 ? -6.075 -11.497 -2.596 1.00 80.06 106 SER A C 1
ATOM 779 O O . SER A 1 106 ? -5.690 -11.805 -3.725 1.00 80.06 106 SER A O 1
ATOM 781 N N . ALA A 1 107 ? -5.414 -10.601 -1.853 1.00 79.44 107 ALA A N 1
ATOM 782 C CA . ALA A 1 107 ? -4.211 -9.910 -2.315 1.00 79.44 107 ALA A CA 1
ATOM 783 C C . ALA A 1 107 ? -3.038 -10.884 -2.535 1.00 79.44 107 ALA A C 1
ATOM 785 O O . ALA A 1 107 ? -2.287 -10.755 -3.504 1.00 79.44 107 ALA A O 1
ATOM 786 N N . ARG A 1 108 ? -2.894 -11.899 -1.669 1.00 82.81 108 ARG A N 1
ATOM 787 C CA . ARG A 1 108 ? -1.862 -12.943 -1.809 1.00 82.81 108 ARG A CA 1
ATOM 788 C C . ARG A 1 108 ? -2.086 -13.804 -3.046 1.00 82.81 108 ARG A C 1
ATOM 790 O O . ARG A 1 108 ? -1.114 -14.100 -3.733 1.00 82.81 108 ARG A O 1
ATOM 797 N N . ILE A 1 109 ? -3.336 -14.143 -3.363 1.00 83.69 109 ILE A N 1
ATOM 798 C CA . ILE A 1 109 ? -3.686 -14.850 -4.603 1.00 83.69 109 ILE A CA 1
ATOM 799 C C . ILE A 1 109 ? -3.237 -14.035 -5.825 1.00 83.69 109 ILE A C 1
ATOM 801 O O . ILE A 1 109 ? -2.575 -14.576 -6.707 1.00 83.69 109 ILE A O 1
ATOM 805 N N . GLY A 1 110 ? -3.488 -12.721 -5.841 1.00 81.00 110 GLY A N 1
ATOM 806 C CA . GLY A 1 110 ? -2.973 -11.832 -6.891 1.00 81.00 110 GLY A CA 1
ATOM 807 C C . GLY A 1 110 ? -1.442 -11.857 -7.008 1.00 81.00 110 GLY A C 1
ATOM 808 O O . GLY A 1 110 ? -0.904 -11.901 -8.112 1.00 81.00 110 GLY A O 1
ATOM 809 N N . GLY A 1 111 ? -0.736 -11.913 -5.875 1.00 83.31 111 GLY A N 1
ATOM 810 C CA . GLY A 1 111 ? 0.722 -12.069 -5.837 1.00 83.31 111 GLY A CA 1
ATOM 811 C C . GLY A 1 111 ? 1.226 -13.408 -6.389 1.00 83.31 111 GLY A C 1
ATOM 812 O O . GLY A 1 111 ? 2.280 -13.436 -7.016 1.00 83.31 111 GLY A O 1
ATOM 813 N N . ILE A 1 112 ? 0.471 -14.498 -6.210 1.00 89.94 112 ILE A N 1
ATOM 814 C CA . ILE A 1 112 ? 0.788 -15.814 -6.792 1.00 89.94 112 ILE A CA 1
ATOM 815 C C . ILE A 1 112 ? 0.641 -15.775 -8.316 1.00 89.94 112 ILE A C 1
ATOM 817 O O . ILE A 1 112 ? 1.476 -16.339 -9.013 1.00 89.94 112 ILE A O 1
ATOM 821 N N . PHE A 1 113 ? -0.377 -15.083 -8.839 1.00 84.00 113 PHE A N 1
ATOM 822 C CA . PHE A 1 113 ? -0.589 -14.941 -10.284 1.00 84.00 113 PHE A CA 1
ATOM 823 C C . PHE A 1 113 ? 0.383 -13.966 -10.965 1.00 84.00 113 PHE A C 1
ATOM 825 O O . PHE A 1 113 ? 0.612 -14.077 -12.168 1.00 84.00 113 PHE A O 1
ATOM 832 N N . ALA A 1 114 ? 0.984 -13.035 -10.220 1.00 82.38 114 ALA A N 1
ATOM 833 C CA . ALA A 1 114 ? 1.896 -12.029 -10.759 1.00 82.38 114 ALA A CA 1
ATOM 834 C C . ALA A 1 114 ? 3.060 -12.592 -11.610 1.00 82.38 114 ALA A C 1
ATOM 836 O O . ALA A 1 114 ? 3.216 -12.110 -12.733 1.00 82.38 114 ALA A O 1
ATOM 837 N N . PRO A 1 115 ? 3.860 -13.587 -11.163 1.00 86.81 115 PRO A N 1
ATOM 838 C CA . PRO A 1 115 ? 4.932 -14.155 -11.987 1.00 86.81 115 PRO A CA 1
ATOM 839 C C . PRO A 1 115 ? 4.408 -14.808 -13.272 1.00 86.81 115 PRO A C 1
ATOM 841 O O . PRO A 1 115 ? 4.966 -14.560 -14.332 1.00 86.81 115 PRO A O 1
ATOM 844 N N . PHE A 1 116 ? 3.279 -15.523 -13.220 1.00 86.62 116 PHE A N 1
ATOM 845 C CA . PHE A 1 116 ? 2.683 -16.131 -14.416 1.00 86.62 116 PHE A CA 1
ATOM 846 C C . PHE A 1 116 ? 2.279 -15.083 -15.459 1.00 86.62 116 PHE A C 1
ATOM 848 O O . PHE A 1 116 ? 2.454 -15.297 -16.653 1.00 86.62 116 PHE A O 1
ATOM 855 N N . ILE A 1 117 ? 1.766 -13.926 -15.023 1.00 82.88 117 ILE A N 1
ATOM 856 C CA . ILE A 1 117 ? 1.441 -12.809 -15.924 1.00 82.88 117 ILE A CA 1
ATOM 857 C C . ILE A 1 117 ? 2.720 -12.187 -16.505 1.00 82.88 117 ILE A C 1
ATOM 859 O O . ILE A 1 117 ? 2.713 -11.728 -17.645 1.00 82.88 117 ILE A O 1
ATOM 863 N N . LEU A 1 118 ? 3.818 -12.161 -15.745 1.00 84.62 118 LEU A N 1
ATOM 864 C CA . LEU A 1 118 ? 5.107 -11.657 -16.222 1.00 84.62 118 LEU A CA 1
ATOM 865 C C . LEU A 1 118 ? 5.758 -12.592 -17.246 1.00 84.62 118 LEU A C 1
ATOM 867 O O . LEU A 1 118 ? 6.385 -12.084 -18.172 1.00 84.62 118 LEU A O 1
ATOM 871 N N . ASP A 1 119 ? 5.555 -13.905 -17.148 1.00 86.38 119 ASP A N 1
ATOM 872 C CA . ASP A 1 119 ? 6.063 -14.877 -18.129 1.00 86.38 119 ASP A CA 1
ATOM 873 C C . ASP A 1 119 ? 5.440 -14.674 -19.525 1.00 86.38 119 ASP A C 1
ATOM 875 O O . ASP A 1 119 ? 6.080 -14.914 -20.548 1.00 86.38 119 ASP A O 1
ATOM 879 N N . LEU A 1 120 ? 4.226 -14.109 -19.616 1.00 81.19 120 LEU A N 1
ATOM 880 C CA . LEU A 1 120 ? 3.610 -13.749 -20.906 1.00 81.19 120 LEU A CA 1
ATOM 881 C C . LEU A 1 120 ? 4.391 -12.662 -21.672 1.00 81.19 120 LEU A C 1
ATOM 883 O O . LEU A 1 120 ? 4.152 -12.450 -22.868 1.00 81.19 120 LEU A O 1
ATOM 887 N N . ARG A 1 121 ? 5.343 -11.985 -21.017 1.00 81.88 121 ARG A N 1
ATOM 888 C CA . ARG A 1 121 ? 6.243 -11.013 -21.648 1.00 81.88 121 ARG A CA 1
ATOM 889 C C . ARG A 1 121 ? 7.068 -11.626 -22.779 1.00 81.88 121 ARG A C 1
ATOM 891 O O . ARG A 1 121 ? 7.380 -10.907 -23.729 1.00 81.88 121 ARG A O 1
ATOM 898 N N . ASP A 1 122 ? 7.388 -12.916 -22.688 1.00 82.94 122 ASP A N 1
ATOM 899 C CA . ASP A 1 122 ? 8.235 -13.614 -23.661 1.00 82.94 122 ASP A CA 1
ATOM 900 C C . ASP A 1 122 ? 7.565 -13.742 -25.034 1.00 82.94 122 ASP A C 1
ATOM 902 O O . ASP A 1 122 ? 8.244 -13.750 -26.059 1.00 82.94 122 ASP A O 1
ATOM 906 N N . SER A 1 123 ? 6.229 -13.765 -25.075 1.00 81.94 123 SER A N 1
ATOM 907 C CA . SER A 1 123 ? 5.476 -13.694 -26.333 1.00 81.94 123 SER A CA 1
ATOM 908 C C . SER A 1 123 ? 5.273 -12.253 -26.798 1.00 81.94 123 SER A C 1
ATOM 910 O O . SER A 1 123 ? 5.500 -11.938 -27.966 1.00 81.94 123 SER A O 1
ATOM 912 N N . TRP A 1 124 ? 4.846 -11.354 -25.902 1.00 79.75 124 TRP A N 1
ATOM 913 C CA . TRP A 1 124 ? 4.633 -9.948 -26.248 1.00 79.75 124 TRP A CA 1
ATOM 914 C C . TRP A 1 124 ? 4.982 -9.015 -25.081 1.00 79.75 124 TRP A C 1
ATOM 916 O O . TRP A 1 124 ? 4.289 -8.941 -24.068 1.00 79.75 124 TRP A O 1
ATOM 926 N N . SER A 1 125 ? 6.052 -8.234 -25.263 1.00 77.19 125 SER A N 1
ATOM 927 C CA . SER A 1 125 ? 6.650 -7.361 -24.238 1.00 77.19 125 SER A CA 1
ATOM 928 C C . SER A 1 125 ? 5.682 -6.418 -23.474 1.00 77.19 125 SER A C 1
ATOM 930 O O . SER A 1 125 ? 5.856 -6.275 -22.263 1.00 77.19 125 SER A O 1
ATOM 932 N N . PRO A 1 126 ? 4.661 -5.776 -24.093 1.00 79.81 126 PRO A N 1
ATOM 933 C CA . PRO A 1 126 ? 3.719 -4.895 -23.390 1.00 79.81 126 PRO A CA 1
ATOM 934 C C . PRO A 1 126 ? 2.489 -5.610 -22.795 1.00 79.81 126 PRO A C 1
ATOM 936 O O . PRO A 1 126 ? 1.699 -4.970 -22.100 1.00 79.81 126 PRO A O 1
ATOM 939 N N . LEU A 1 127 ? 2.303 -6.909 -23.049 1.00 82.75 127 LEU A N 1
ATOM 940 C CA . LEU A 1 127 ? 1.102 -7.665 -22.667 1.00 82.75 127 LEU A CA 1
ATOM 941 C C . LEU A 1 127 ? 0.863 -7.701 -21.143 1.00 82.75 127 LEU A C 1
ATOM 943 O O . LEU A 1 127 ? -0.259 -7.400 -20.728 1.00 82.75 127 LEU A O 1
ATOM 947 N N . PRO A 1 128 ? 1.878 -7.933 -20.282 1.00 83.38 128 PRO A N 1
ATOM 948 C CA . PRO A 1 128 ? 1.679 -7.904 -18.831 1.00 83.38 128 PRO A CA 1
ATOM 949 C C . PRO A 1 128 ? 1.173 -6.543 -18.337 1.00 83.38 128 PRO A C 1
ATOM 951 O O . PRO A 1 128 ? 0.307 -6.467 -17.468 1.00 83.38 128 PRO A O 1
ATOM 954 N N . LEU A 1 129 ? 1.682 -5.455 -18.927 1.00 80.94 129 LEU A N 1
ATOM 955 C CA . LEU A 1 129 ? 1.311 -4.090 -18.555 1.00 80.94 129 LEU A CA 1
ATOM 956 C C . LEU A 1 129 ? -0.165 -3.805 -18.873 1.00 80.94 129 LEU A C 1
ATOM 958 O O . LEU A 1 129 ? -0.858 -3.176 -18.076 1.00 80.94 129 LEU A O 1
ATOM 962 N N . LEU A 1 130 ? -0.649 -4.309 -20.012 1.00 84.56 130 LEU A N 1
ATOM 963 C CA . LEU A 1 130 ? -2.055 -4.222 -20.410 1.00 84.56 130 LEU A CA 1
ATOM 964 C C . LEU A 1 130 ? -2.966 -4.998 -19.455 1.00 84.56 130 LEU A C 1
ATOM 966 O O . LEU A 1 130 ? -3.991 -4.468 -19.036 1.00 84.56 130 LEU A O 1
ATOM 970 N N . VAL A 1 131 ? -2.577 -6.217 -19.070 1.00 85.38 131 VAL A N 1
ATOM 971 C CA . VAL A 1 131 ? -3.354 -7.051 -18.138 1.00 85.38 131 VAL A CA 1
ATOM 972 C C . VAL A 1 131 ? -3.494 -6.363 -16.779 1.00 85.38 131 VAL A C 1
ATOM 974 O O . VAL A 1 131 ? -4.613 -6.188 -16.298 1.00 85.38 131 VAL A O 1
ATOM 977 N N . PHE A 1 132 ? -2.390 -5.897 -16.184 1.00 81.06 132 PHE A N 1
ATOM 978 C CA . PHE A 1 132 ? -2.446 -5.154 -14.919 1.00 81.06 132 PHE A CA 1
ATOM 979 C C . PHE A 1 132 ? -3.227 -3.839 -15.051 1.00 81.06 132 PHE A C 1
ATOM 981 O O . PHE A 1 132 ? -3.978 -3.480 -14.143 1.00 81.06 132 PHE A O 1
ATOM 988 N N . GLY A 1 133 ? -3.106 -3.151 -16.190 1.00 80.19 133 GLY A N 1
ATOM 989 C CA . GLY A 1 133 ? -3.869 -1.944 -16.496 1.00 80.19 133 GLY A CA 1
ATOM 990 C C . GLY A 1 133 ? -5.381 -2.186 -16.487 1.00 80.19 133 GLY A C 1
ATOM 991 O O . GLY A 1 133 ? -6.103 -1.512 -15.754 1.00 80.19 133 GLY A O 1
ATOM 992 N N . VAL A 1 134 ? -5.868 -3.188 -17.223 1.00 85.31 134 VAL A N 1
ATOM 993 C CA . VAL A 1 134 ? -7.302 -3.533 -17.275 1.00 85.31 134 VAL A CA 1
ATOM 994 C C . VAL A 1 134 ? -7.829 -3.948 -15.898 1.00 85.31 134 VAL A C 1
ATOM 996 O O . VAL A 1 134 ? -8.868 -3.446 -15.467 1.00 85.31 134 VAL A O 1
ATOM 999 N N . LEU A 1 135 ? -7.088 -4.791 -15.168 1.00 80.94 135 LEU A N 1
ATOM 1000 C CA . LEU A 1 135 ? -7.450 -5.201 -13.807 1.00 80.94 135 LEU A CA 1
ATOM 1001 C C . LEU A 1 135 ? -7.557 -4.001 -12.854 1.00 80.94 135 LEU A C 1
ATOM 1003 O O . LEU A 1 135 ? -8.484 -3.937 -12.047 1.00 80.94 135 LEU A O 1
ATOM 1007 N N . SER A 1 136 ? -6.653 -3.023 -12.971 1.00 78.81 136 SER A N 1
ATOM 1008 C CA . SER A 1 136 ? -6.685 -1.812 -12.141 1.00 78.81 136 SER A CA 1
ATOM 1009 C C . SER A 1 136 ? -7.900 -0.920 -12.427 1.00 78.81 136 SER A C 1
ATOM 1011 O O . SER A 1 136 ? -8.505 -0.393 -11.495 1.00 78.81 136 SER A O 1
ATOM 1013 N N . ILE A 1 137 ? -8.321 -0.810 -13.693 1.00 81.25 137 ILE A N 1
ATOM 1014 C CA . ILE A 1 137 ? -9.524 -0.059 -14.077 1.00 81.25 137 ILE A CA 1
ATOM 1015 C C . ILE A 1 137 ? -10.772 -0.752 -13.529 1.00 81.25 137 ILE A C 1
ATOM 1017 O O . ILE A 1 137 ? -11.616 -0.095 -12.927 1.00 81.25 137 ILE A O 1
ATOM 1021 N N . MET A 1 138 ? -10.874 -2.077 -13.671 1.00 76.62 138 MET A N 1
ATOM 1022 C CA . MET A 1 138 ? -11.988 -2.849 -13.108 1.00 76.62 138 MET A CA 1
ATOM 1023 C C . MET A 1 138 ? -12.084 -2.691 -11.584 1.00 76.62 138 MET A C 1
ATOM 1025 O O . MET A 1 138 ? -13.179 -2.501 -11.051 1.00 76.62 138 MET A O 1
ATOM 1029 N N . ALA A 1 139 ? -10.946 -2.715 -10.885 1.00 75.50 139 ALA A N 1
ATOM 1030 C CA . ALA A 1 139 ? -10.892 -2.470 -9.447 1.00 75.50 139 ALA A CA 1
ATOM 1031 C C . ALA A 1 139 ? -11.344 -1.041 -9.090 1.00 75.50 139 ALA A C 1
ATOM 1033 O O . ALA A 1 139 ? -12.160 -0.864 -8.187 1.00 75.50 139 ALA A O 1
ATOM 1034 N N . GLY A 1 140 ? -10.882 -0.028 -9.831 1.00 70.44 140 GLY A N 1
ATOM 1035 C CA . GLY A 1 140 ? -11.278 1.369 -9.628 1.00 70.44 140 GLY A CA 1
ATOM 1036 C C . GLY A 1 140 ? -12.770 1.617 -9.869 1.00 70.44 140 GLY A C 1
ATOM 1037 O O . GLY A 1 140 ? -13.421 2.269 -9.058 1.00 70.44 140 GLY A O 1
ATOM 1038 N N . VAL A 1 141 ? -13.336 1.038 -10.933 1.00 76.44 141 VAL A N 1
ATOM 1039 C CA . VAL A 1 141 ? -14.778 1.108 -11.232 1.00 76.44 141 VAL A CA 1
ATOM 1040 C C . VAL A 1 141 ? -15.596 0.428 -10.136 1.00 76.44 141 VAL A C 1
ATOM 1042 O O . VAL A 1 141 ? -16.621 0.959 -9.717 1.00 76.44 141 VAL A O 1
ATOM 1045 N N . SER A 1 142 ? -15.118 -0.705 -9.619 1.00 69.00 142 SER A N 1
ATOM 1046 C CA . SER A 1 142 ? -15.752 -1.376 -8.479 1.00 69.00 142 SER A CA 1
ATOM 1047 C C . SER A 1 142 ? -15.747 -0.492 -7.228 1.00 69.00 142 SER A C 1
ATOM 1049 O O . SER A 1 142 ? -16.717 -0.492 -6.479 1.00 69.00 142 SER A O 1
ATOM 1051 N N . GLY A 1 143 ? -14.703 0.321 -7.039 1.00 68.81 143 GLY A N 1
ATOM 1052 C CA . GLY A 1 143 ? -14.625 1.331 -5.982 1.00 68.81 143 GLY A CA 1
ATOM 1053 C C . GLY A 1 143 ? -15.700 2.421 -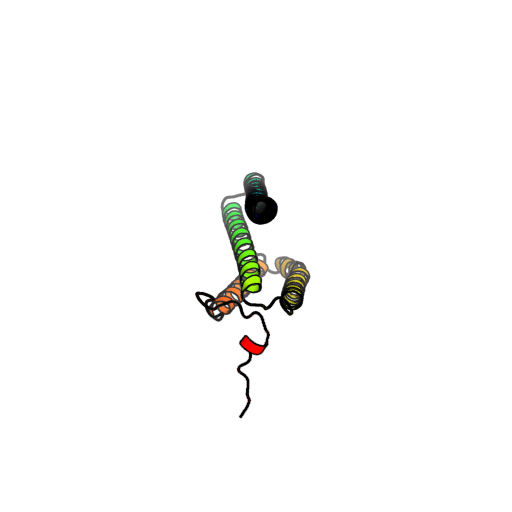6.068 1.00 68.81 143 GLY A C 1
ATOM 1054 O O . GLY A 1 143 ? -16.139 2.909 -5.035 1.00 68.81 143 GLY A O 1
ATOM 1055 N N . LEU A 1 144 ? -16.177 2.773 -7.267 1.00 73.50 144 LEU A N 1
ATOM 1056 C CA . LEU A 1 144 ? -17.254 3.763 -7.442 1.00 73.50 144 LEU A CA 1
ATOM 1057 C C . LEU A 1 144 ? -18.633 3.229 -7.031 1.00 73.50 144 LEU A C 1
ATOM 1059 O O . LEU A 1 144 ? -19.534 4.011 -6.745 1.00 73.50 144 LEU A O 1
ATOM 1063 N N . LEU A 1 145 ? -18.807 1.904 -7.009 1.00 69.25 145 LEU A N 1
ATOM 1064 C CA . LEU A 1 145 ? -20.037 1.254 -6.542 1.00 69.25 145 LEU A CA 1
ATOM 1065 C C . LEU A 1 145 ? -20.139 1.232 -5.012 1.00 69.25 145 LEU A C 1
ATOM 1067 O O . LEU A 1 145 ? -21.191 0.879 -4.476 1.00 69.25 145 LEU A O 1
ATOM 1071 N N . LEU A 1 146 ? -19.064 1.584 -4.301 1.00 61.16 146 LEU A N 1
ATOM 1072 C CA . LEU A 1 146 ? -19.069 1.613 -2.849 1.00 61.16 146 LEU A CA 1
ATOM 1073 C C . LEU A 1 146 ? -19.744 2.908 -2.348 1.00 61.16 146 LEU A C 1
ATOM 1075 O O . LEU A 1 146 ? -19.317 4.003 -2.714 1.00 61.16 146 LEU A O 1
ATOM 1079 N N . PRO A 1 147 ? -20.788 2.812 -1.502 1.00 57.62 147 PRO A N 1
ATOM 1080 C CA . PRO A 1 147 ? -21.488 3.979 -0.974 1.00 57.62 147 PRO A CA 1
ATOM 1081 C C . PRO A 1 147 ? -20.557 4.812 -0.085 1.00 57.62 147 PRO A C 1
ATOM 1083 O O . PRO A 1 147 ? -19.920 4.274 0.819 1.00 57.62 147 PRO A O 1
ATOM 1086 N N . GLU A 1 148 ? -20.490 6.125 -0.327 1.00 58.72 148 GLU A N 1
ATOM 1087 C CA . GLU A 1 148 ? -19.663 7.037 0.469 1.00 58.72 148 GLU A CA 1
ATOM 1088 C C . GLU A 1 148 ? -20.023 6.963 1.966 1.00 58.72 148 GLU A C 1
ATOM 1090 O O . GLU A 1 148 ? -21.176 7.146 2.361 1.00 58.72 148 GLU A O 1
ATOM 1095 N N . THR A 1 149 ? -19.015 6.737 2.815 1.00 58.75 149 THR A N 1
ATOM 1096 C CA . THR A 1 149 ? -19.127 6.610 4.283 1.00 58.75 149 THR 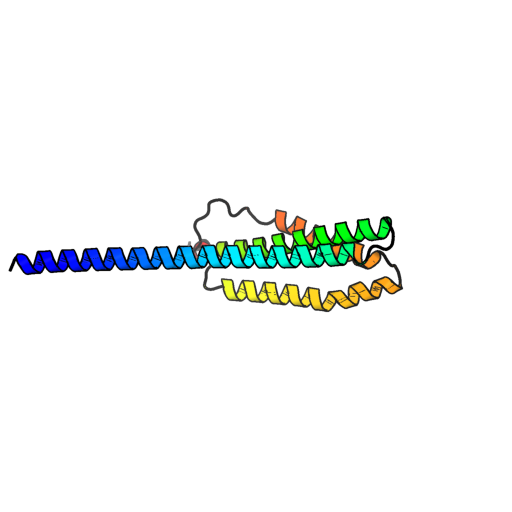A CA 1
ATOM 1097 C C . THR A 1 149 ? -19.352 7.941 5.014 1.00 58.75 149 THR A C 1
ATOM 1099 O O . THR A 1 149 ? -19.344 8.001 6.246 1.00 58.75 149 THR A O 1
ATOM 1102 N N . ASN A 1 150 ? -19.577 9.036 4.286 1.00 45.38 150 ASN A N 1
ATOM 1103 C CA . ASN A 1 150 ? -19.678 10.369 4.862 1.00 45.38 150 ASN A CA 1
ATOM 1104 C C . ASN A 1 150 ? -20.988 10.516 5.666 1.00 45.38 150 ASN A C 1
ATOM 1106 O O . ASN A 1 150 ? -22.061 10.714 5.097 1.00 45.38 150 ASN A O 1
ATOM 1110 N N . ARG A 1 151 ? -20.867 10.479 7.005 1.00 47.34 151 ARG A N 1
ATOM 1111 C CA . ARG A 1 151 ? -21.894 10.788 8.031 1.00 47.34 151 ARG A CA 1
ATOM 1112 C C . ARG A 1 151 ? -22.824 9.664 8.519 1.00 47.34 151 ARG A C 1
ATOM 1114 O O . ARG A 1 151 ? -23.965 9.951 8.883 1.00 47.34 151 ARG A O 1
ATOM 1121 N N . ARG A 1 152 ? -22.367 8.412 8.625 1.00 51.47 152 ARG A N 1
ATOM 1122 C CA . ARG A 1 152 ? -23.082 7.398 9.435 1.00 51.47 152 ARG A CA 1
ATOM 1123 C C . ARG A 1 152 ? -22.284 7.036 10.687 1.00 51.47 152 ARG A C 1
ATOM 1125 O O . ARG A 1 152 ? -21.075 6.849 10.620 1.00 51.47 152 ARG A O 1
ATOM 1132 N N . SER A 1 153 ? -22.960 6.996 11.836 1.00 49.62 153 SER A N 1
ATOM 1133 C CA . SER A 1 153 ? -22.398 6.533 13.109 1.00 49.62 153 SER A CA 1
ATOM 1134 C C . SER A 1 153 ? -21.935 5.083 12.975 1.00 49.62 153 SER A C 1
ATOM 1136 O O . SER A 1 153 ? -22.667 4.277 12.400 1.00 49.62 153 SER A O 1
ATOM 1138 N N . LEU A 1 154 ? -20.740 4.762 13.487 1.00 54.66 154 LEU A N 1
ATOM 1139 C CA . LEU A 1 154 ? -20.175 3.416 13.390 1.00 54.66 154 LEU A CA 1
ATOM 1140 C C . LEU A 1 154 ? -21.150 2.397 14.010 1.00 54.66 154 LEU A C 1
ATOM 1142 O O . LEU A 1 154 ? -21.442 2.525 15.204 1.00 54.66 154 LEU A O 1
ATOM 1146 N N . PRO A 1 155 ? -21.636 1.401 13.246 1.00 52.84 155 PRO A N 1
ATOM 1147 C CA . PRO A 1 155 ? -22.458 0.335 13.800 1.00 52.84 155 PRO A CA 1
ATOM 1148 C C . PRO A 1 155 ? -21.611 -0.450 14.806 1.00 52.84 155 PRO A C 1
ATOM 1150 O O . PRO A 1 155 ? -20.578 -1.025 14.454 1.00 52.84 155 PRO A O 1
ATOM 1153 N N . GLN A 1 156 ? -22.010 -0.435 16.079 1.00 53.81 156 GLN A N 1
ATOM 1154 C CA . GLN A 1 156 ? -21.289 -1.159 17.134 1.00 53.81 156 GLN A CA 1
ATOM 1155 C C . GLN A 1 156 ? -21.703 -2.634 17.202 1.00 53.81 156 GLN A C 1
ATOM 1157 O O . GLN A 1 156 ? -20.953 -3.457 17.730 1.00 53.81 156 GLN A O 1
ATOM 1162 N N . THR A 1 157 ? -22.842 -2.980 16.598 1.00 57.78 157 THR A N 1
ATOM 1163 C CA . THR A 1 157 ? -23.448 -4.314 16.657 1.00 57.78 157 THR A CA 1
ATOM 1164 C C . THR A 1 157 ? -23.963 -4.725 15.274 1.00 57.78 157 THR A C 1
ATOM 1166 O O . THR A 1 157 ? -24.354 -3.877 14.473 1.00 57.78 157 THR A O 1
ATOM 1169 N N . LEU A 1 158 ? -23.975 -6.032 14.973 1.00 57.12 158 LEU A N 1
ATOM 1170 C CA . LEU A 1 158 ? -24.492 -6.572 13.701 1.00 57.12 158 LEU A CA 1
ATOM 1171 C C . LEU A 1 158 ? -25.971 -6.206 13.454 1.00 57.12 158 LEU A C 1
ATOM 1173 O O . LEU A 1 158 ? -26.384 -6.085 12.301 1.00 57.12 158 LEU A O 1
ATOM 1177 N N . ASP A 1 159 ? -26.727 -5.961 14.527 1.00 57.69 159 ASP A N 1
ATOM 1178 C CA . ASP A 1 159 ? -28.140 -5.567 14.492 1.00 57.69 159 ASP A CA 1
ATOM 1179 C C . ASP A 1 159 ? -28.380 -4.161 13.907 1.00 57.69 159 ASP A C 1
ATOM 1181 O O . ASP A 1 159 ? -29.469 -3.887 13.414 1.00 57.69 159 ASP A O 1
ATOM 1185 N N . ASP A 1 160 ? -27.370 -3.279 13.882 1.00 57.25 160 ASP A N 1
ATOM 1186 C CA . ASP A 1 160 ? -27.481 -1.959 13.231 1.00 57.25 160 ASP A CA 1
ATOM 1187 C C . ASP A 1 160 ? -27.353 -2.050 11.698 1.00 57.25 160 ASP A C 1
ATOM 1189 O O . ASP A 1 160 ? -27.728 -1.127 10.971 1.00 57.25 160 ASP A O 1
ATOM 1193 N N . VAL A 1 161 ? -26.800 -3.159 11.190 1.00 58.19 161 VAL A N 1
ATOM 1194 C CA . VAL A 1 161 ? -26.567 -3.397 9.754 1.00 58.19 161 VAL A CA 1
ATOM 1195 C C . VAL A 1 161 ? -27.708 -4.214 9.133 1.00 58.19 161 VAL A C 1
ATOM 1197 O O . VAL A 1 161 ? -27.966 -4.105 7.934 1.00 58.19 161 VAL A O 1
ATOM 1200 N N . VAL A 1 162 ? -28.424 -5.001 9.943 1.00 55.06 162 VAL A N 1
ATOM 1201 C CA . VAL A 1 162 ? -29.574 -5.807 9.520 1.00 55.06 162 VAL A CA 1
ATOM 1202 C C . VAL A 1 162 ? -30.844 -5.222 10.148 1.00 55.06 162 VAL A C 1
ATOM 1204 O O . VAL A 1 162 ? -31.060 -5.414 11.341 1.00 55.06 162 VAL A O 1
ATOM 1207 N N . PRO A 1 163 ? -31.722 -4.527 9.396 1.00 46.94 163 PRO A N 1
ATOM 1208 C CA . PRO A 1 163 ? -32.984 -4.066 9.957 1.00 46.94 163 PRO A CA 1
ATOM 1209 C C . PRO A 1 163 ? -33.800 -5.282 10.402 1.00 46.94 163 PRO A C 1
ATOM 1211 O O . PRO A 1 163 ? -34.118 -6.155 9.594 1.00 46.94 163 PRO A O 1
ATOM 1214 N N . ASN A 1 164 ? -34.108 -5.320 11.699 1.00 43.03 164 ASN A N 1
ATOM 1215 C CA . ASN A 1 164 ? -34.914 -6.331 12.368 1.00 43.03 164 ASN A CA 1
ATOM 1216 C C . ASN A 1 164 ? -36.202 -6.603 11.566 1.00 43.03 164 ASN A C 1
ATOM 1218 O O . ASN A 1 164 ? -37.139 -5.803 11.576 1.00 43.03 164 ASN A O 1
ATOM 1222 N N . GLN A 1 165 ? -36.236 -7.723 10.841 1.00 45.41 165 GLN A N 1
ATOM 1223 C CA . GLN A 1 165 ? -37.437 -8.254 10.198 1.00 45.41 165 GLN A CA 1
ATOM 1224 C C . GLN A 1 165 ? -38.298 -8.918 11.285 1.00 45.41 165 GLN A C 1
ATOM 1226 O O . GLN A 1 165 ? -38.440 -10.136 11.307 1.00 45.41 165 GLN A O 1
ATOM 1231 N N . SER A 1 166 ? -38.833 -8.133 12.226 1.00 45.66 166 SER A N 1
ATOM 1232 C CA . SER A 1 166 ? -39.939 -8.585 13.074 1.00 45.66 166 SER A CA 1
ATOM 1233 C C . SER A 1 166 ? -41.207 -7.812 12.720 1.00 45.66 166 SER A C 1
ATOM 1235 O O . SER A 1 166 ? -41.421 -6.661 13.106 1.00 45.66 166 SER A O 1
ATOM 1237 N N . LYS A 1 167 ? -42.041 -8.474 11.924 1.00 35.22 167 LYS A N 1
ATOM 1238 C CA . LYS A 1 167 ? -43.493 -8.380 12.003 1.00 35.22 167 LYS A CA 1
ATOM 1239 C C . LYS A 1 167 ? -44.065 -9.776 11.849 1.00 35.22 167 LYS A C 1
ATOM 1241 O O . LYS A 1 167 ? -43.559 -10.503 10.968 1.00 35.22 167 LYS A O 1
#

Organism: NCBI:txid1093978

pLDDT: mean 75.0, std 10.63, range [35.22, 89.94]

Secondary structure (DSSP, 8-state):
-HHHHHHHHHHHHHHHHHHHHHHHHHHHHHHHHHHHHHHHHHHHHHHHHHHHHHHT---HHHHHHHHHHHHHHHHHHHHHHHHHHHHHHHS-HHHHHHHHHHHHHHHHHHHHHHHHHHHGGGT-TTHHHHHHHHHHHHHHHHHHTSPP-TT-PPP-SGGGTS-----

Sequence (167 aa):
MVRVDKLLVVVVVVVVVVVVAVVVVVLVVVVVVVVVVVVVVVVVVVIVEVVVVVVNSSGAMKNLVKILVVAGKFWITCSYATIYLWSAELFPTVVRNAGMGVASMSARIGGIFAPFILDLRDSWSPLPLLVFGVLSIMAGVSGLLLPETNRRSLPQTLDDVVPNQSK

Foldseek 3Di:
DVVVVVVVVVVVVVVVVVVVVVVVVVVVCVVVVVVVVVVVVLVVVLVVLVVVLVVPDDDDVVSVVSVVVSVVVNVVVVVVVVVLVVLVQADAPVCSVVVVVVVVVVVVVVVVCLVVLVVCCVVPVCRSVVVVVVVVVVVVVVVVVDDDPPDDDRPNDPCVVDPPPDD

InterPro domains:
  IPR020846 Major facilitator superfamily domain [PS50850] (1-151)
  IPR036259 MFS transporter superfamily [G3DSA:1.20.1250.20] (3-159)
  IPR036259 MFS transporter superfamily [SSF103473] (10-155)